Protein AF-A0A2G7GUB1-F1 (afdb_monomer_lite)

Secondary structure (DSSP, 8-state):
----S----HHHHHHHHHHHHHHHTT--EEEEE-TT----HHHHHHHHHHHSPTT-TT-B-------HHHHTT--GGGGGSB-EETTEEP--TTS--BGGGS--SGGGS-PBP----S---EEEEE--TT--THHHHHHHHHHH-

Radius of gyration: 17.23 Å; chains: 1; bounding box: 38×36×44 Å

pLDDT: mean 84.2, std 11.45, range [47.78, 96.19]

Foldseek 3Di:
DLAAPDDPDPLVVVVVVVLVVCLVVLPAEEEAEQAQDDDDLVSLLSVLLAAAAAPQFFPFLDWDADDPCQQVLNPVVQLVAFHDPVPHGDDDPPDDGTSSPDHNHRVSRTDTRHHHSHRYDHYHYHYDPNRDHSSVSNVSSNVVD

Sequence (145 aa):
MCEVIKQYRASDASLDPVFADFSAQGVTDLIVDLRYNGGYVNTASYLTNLIAPSGTSGQTMFTELYNPLMQAGNATILANQPLLDGTVRLYVKTENTDCGHDNYSVAARLPLVKGSLGGINNIVFIVTRNTASASEIVINSLNLI

Structure (mmCIF, N/CA/C/O backbone):
data_AF-A0A2G7GUB1-F1
#
_entry.id   AF-A0A2G7GUB1-F1
#
loop_
_atom_site.group_PDB
_atom_site.id
_atom_site.type_symbol
_atom_site.label_atom_id
_atom_site.label_alt_id
_atom_site.label_comp_id
_atom_site.label_asym_id
_atom_site.label_entity_id
_atom_site.label_seq_id
_atom_site.pdbx_PDB_ins_code
_atom_site.Cartn_x
_atom_site.Ca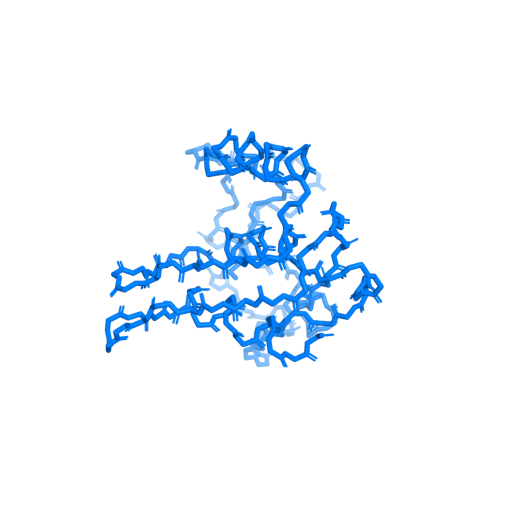rtn_y
_atom_site.Cartn_z
_atom_site.occupancy
_atom_site.B_iso_or_equiv
_atom_site.auth_seq_id
_atom_site.auth_comp_id
_atom_site.auth_asym_id
_atom_site.auth_atom_id
_atom_site.pdbx_PDB_model_num
ATOM 1 N N . MET A 1 1 ? 5.676 -1.859 -9.621 1.00 57.25 1 MET A N 1
ATOM 2 C CA . MET A 1 1 ? 5.227 -1.969 -11.035 1.00 57.25 1 MET A CA 1
ATOM 3 C C . MET A 1 1 ? 5.416 -0.600 -11.684 1.00 57.25 1 MET A C 1
ATOM 5 O O . MET A 1 1 ? 5.467 0.384 -10.957 1.00 57.25 1 MET A O 1
ATOM 9 N N . CYS A 1 2 ? 5.573 -0.510 -13.002 1.00 65.25 2 CYS A N 1
ATOM 10 C CA . CYS A 1 2 ? 5.467 0.777 -13.689 1.00 65.25 2 CYS A CA 1
ATOM 11 C C . CYS A 1 2 ? 4.039 1.293 -13.497 1.00 65.25 2 CYS A C 1
ATOM 13 O O . CYS A 1 2 ? 3.090 0.662 -13.969 1.00 65.25 2 CYS A O 1
ATOM 15 N N . GLU A 1 3 ? 3.878 2.327 -12.678 1.00 60.59 3 GLU A N 1
ATOM 16 C CA . GLU A 1 3 ? 2.571 2.731 -12.172 1.00 60.59 3 GLU A CA 1
ATOM 17 C C . GLU A 1 3 ? 2.156 4.097 -12.703 1.00 60.59 3 GLU A C 1
ATOM 19 O O . GLU A 1 3 ? 2.935 5.035 -12.850 1.00 60.59 3 GLU A O 1
ATOM 24 N N . VAL A 1 4 ? 0.863 4.179 -12.978 1.00 53.31 4 VAL A N 1
ATOM 25 C CA . VAL A 1 4 ? 0.162 5.366 -13.442 1.00 53.31 4 VAL A CA 1
ATOM 26 C C . VAL A 1 4 ? 0.134 6.396 -12.319 1.00 53.31 4 VAL A C 1
ATOM 28 O O . VAL A 1 4 ? -0.293 6.097 -11.204 1.00 53.31 4 VAL A O 1
ATOM 31 N N . ILE A 1 5 ? 0.538 7.627 -12.629 1.00 47.78 5 ILE A N 1
ATOM 32 C CA . ILE A 1 5 ? 0.753 8.705 -11.653 1.00 47.78 5 ILE A CA 1
ATOM 33 C C . ILE A 1 5 ? -0.540 9.131 -10.931 1.00 47.78 5 ILE A C 1
ATOM 35 O O . ILE A 1 5 ? -0.472 9.723 -9.855 1.00 47.78 5 ILE A O 1
ATOM 39 N N . LYS A 1 6 ? -1.734 8.814 -11.445 1.00 49.66 6 LYS A N 1
ATOM 40 C CA . LYS A 1 6 ? -3.002 9.129 -10.770 1.00 49.66 6 LYS A CA 1
ATOM 41 C C . LYS A 1 6 ? -4.071 8.109 -11.118 1.00 49.66 6 LYS A C 1
ATOM 43 O O . LYS A 1 6 ? -4.679 8.198 -12.173 1.00 49.66 6 LYS A O 1
ATOM 48 N N . GLN A 1 7 ? -4.355 7.186 -10.211 1.00 52.28 7 GLN A N 1
ATOM 49 C CA . GLN A 1 7 ? -5.610 6.450 -10.269 1.00 52.28 7 GLN A CA 1
ATOM 50 C C . GLN A 1 7 ? -6.303 6.602 -8.922 1.00 52.28 7 GLN A C 1
ATOM 52 O O . GLN A 1 7 ? -5.863 6.017 -7.938 1.00 52.28 7 GLN A O 1
ATOM 57 N N . TYR A 1 8 ? -7.348 7.431 -8.887 1.00 52.94 8 TYR A N 1
ATOM 58 C CA . TYR A 1 8 ? -8.353 7.386 -7.829 1.00 52.94 8 TYR A CA 1
ATOM 59 C C . TYR A 1 8 ? -9.166 6.117 -8.083 1.00 52.94 8 TYR A C 1
ATOM 61 O O . TYR A 1 8 ? -9.799 5.989 -9.137 1.00 52.94 8 TYR A O 1
ATOM 69 N N . ARG A 1 9 ? -9.025 5.112 -7.217 1.00 67.25 9 ARG A N 1
ATOM 70 C CA . ARG A 1 9 ? -9.533 3.761 -7.493 1.00 67.25 9 ARG A CA 1
ATOM 71 C C . ARG A 1 9 ? -10.936 3.596 -6.928 1.00 67.25 9 ARG A C 1
ATOM 73 O O . ARG A 1 9 ? -11.292 4.196 -5.921 1.00 67.25 9 ARG A O 1
ATOM 80 N N . ALA A 1 10 ? -11.727 2.720 -7.547 1.00 69.75 10 ALA A N 1
ATOM 81 C CA . ALA A 1 10 ? -13.051 2.354 -7.035 1.00 69.75 10 ALA A CA 1
ATOM 82 C C . ALA A 1 10 ? -12.995 1.815 -5.588 1.00 69.75 10 ALA A C 1
ATOM 84 O O . ALA A 1 10 ? -13.935 2.002 -4.816 1.00 69.75 10 ALA A O 1
ATOM 85 N N . SER A 1 11 ? -11.874 1.186 -5.218 1.00 77.06 11 SER A N 1
ATOM 86 C CA . SER A 1 11 ? -11.587 0.737 -3.854 1.00 77.06 11 SER A CA 1
ATOM 87 C C . SER A 1 11 ? -11.503 1.904 -2.869 1.00 77.06 11 SER A C 1
ATOM 89 O O . SER A 1 11 ? -12.106 1.827 -1.806 1.00 77.06 11 SER A O 1
ATOM 91 N N . ASP A 1 12 ? -10.823 2.994 -3.236 1.00 83.94 12 ASP A N 1
ATOM 92 C CA . ASP A 1 12 ? -10.640 4.176 -2.382 1.00 83.94 12 ASP A CA 1
ATOM 93 C C . ASP A 1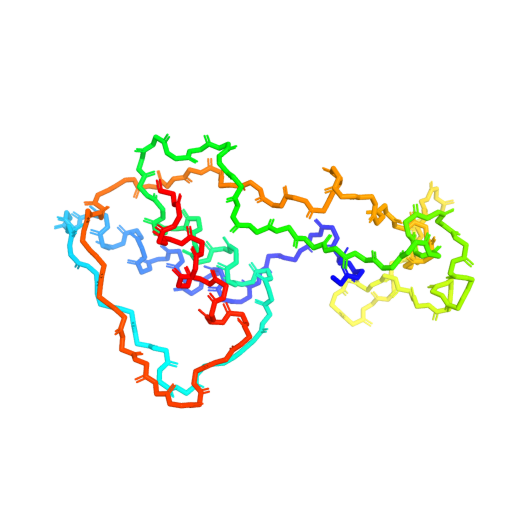 12 ? -12.008 4.799 -2.063 1.00 83.94 12 ASP A C 1
ATOM 95 O O . ASP A 1 12 ? -12.368 4.968 -0.901 1.00 83.94 12 ASP A O 1
ATOM 99 N N . ALA A 1 13 ? -12.844 4.972 -3.094 1.00 84.62 13 ALA A N 1
ATOM 100 C CA . ALA A 1 13 ? -14.213 5.478 -2.962 1.00 84.62 13 ALA A CA 1
ATOM 101 C C . ALA A 1 13 ? -15.124 4.601 -2.077 1.00 84.62 13 ALA A C 1
ATOM 103 O O . ALA A 1 13 ? -16.133 5.085 -1.566 1.00 84.62 13 ALA A O 1
ATOM 104 N N . SER A 1 14 ? -14.789 3.318 -1.907 1.00 87.88 14 SER A N 1
ATOM 105 C CA . SER A 1 14 ? -15.530 2.397 -1.036 1.00 87.88 14 SER A CA 1
ATOM 106 C C . SER A 1 14 ? -14.967 2.354 0.387 1.00 87.88 14 SER A C 1
ATOM 108 O O . SER A 1 14 ? -15.724 2.153 1.332 1.00 87.88 14 SER A O 1
ATOM 110 N N . LEU A 1 15 ? -13.653 2.533 0.554 1.00 89.56 15 LEU A N 1
ATOM 111 C CA . LEU A 1 15 ? -12.975 2.467 1.850 1.00 89.56 15 LEU A CA 1
ATOM 112 C C . LEU A 1 15 ? -13.109 3.773 2.641 1.00 89.56 15 LEU A C 1
ATOM 114 O O . LEU A 1 15 ? -13.342 3.725 3.847 1.00 89.56 15 LEU A O 1
ATOM 118 N N . ASP A 1 16 ? -13.031 4.922 1.973 1.00 89.50 16 ASP A N 1
ATOM 119 C CA . ASP A 1 16 ? -13.134 6.244 2.601 1.00 89.50 16 ASP A CA 1
ATOM 120 C C . ASP A 1 16 ? -14.379 6.418 3.485 1.00 89.50 16 ASP A C 1
ATOM 122 O O . ASP A 1 16 ? -14.221 6.774 4.656 1.00 89.50 16 ASP A O 1
ATOM 126 N N . PRO A 1 17 ? -15.615 6.145 3.009 1.00 91.81 17 PRO A N 1
ATOM 127 C CA . PRO A 1 17 ? -16.801 6.311 3.845 1.00 91.81 17 PRO A CA 1
ATOM 128 C C . PRO A 1 17 ? -16.825 5.349 5.039 1.00 91.81 17 PRO A C 1
ATOM 130 O O . PRO A 1 17 ? -17.322 5.718 6.099 1.00 91.81 17 PRO A O 1
ATOM 133 N N . VAL A 1 18 ? -16.263 4.144 4.897 1.00 91.88 18 VAL A N 1
ATOM 134 C CA . VAL A 1 18 ? -16.197 3.154 5.984 1.00 91.88 18 VAL A CA 1
ATOM 135 C C . VAL A 1 18 ? -15.255 3.630 7.089 1.00 91.88 18 VAL A C 1
ATOM 137 O O . VAL A 1 18 ? -15.618 3.617 8.261 1.00 91.88 18 VAL A O 1
ATOM 140 N N . PHE A 1 19 ? -14.059 4.103 6.730 1.00 91.00 19 PHE A N 1
ATOM 141 C CA . PHE A 1 19 ? -13.099 4.607 7.715 1.00 91.00 19 PHE A CA 1
ATOM 142 C C . PHE A 1 19 ? -13.531 5.944 8.329 1.00 91.00 19 PHE A C 1
ATOM 144 O O . PHE A 1 19 ? -13.267 6.186 9.507 1.00 91.00 19 PHE A O 1
ATOM 151 N N . ALA A 1 20 ? -14.246 6.787 7.579 1.00 90.38 20 ALA A N 1
ATOM 152 C CA . ALA A 1 20 ? -14.872 7.986 8.129 1.00 90.38 20 ALA A CA 1
ATOM 153 C C . ALA A 1 20 ? -15.935 7.641 9.188 1.00 90.38 20 ALA A C 1
ATOM 155 O O . ALA A 1 20 ? -15.966 8.268 10.247 1.00 90.38 20 ALA A O 1
ATOM 156 N N . ASP A 1 21 ? -16.762 6.621 8.938 1.00 92.25 21 ASP A N 1
ATOM 157 C CA . ASP A 1 21 ? -17.757 6.127 9.896 1.00 92.25 21 ASP A CA 1
ATOM 158 C C . ASP A 1 21 ? -17.098 5.520 11.148 1.00 92.25 21 ASP A C 1
ATOM 160 O O . ASP A 1 21 ? -17.464 5.865 12.272 1.00 92.25 21 ASP A O 1
ATOM 164 N N . PHE A 1 22 ? -16.045 4.711 10.984 1.00 92.31 22 PHE A N 1
ATOM 165 C CA . PHE A 1 22 ? -15.256 4.193 12.111 1.00 92.31 22 PHE A CA 1
ATOM 166 C C . PHE A 1 22 ? -14.664 5.310 12.975 1.00 92.31 22 PHE A C 1
ATOM 168 O O . PHE A 1 22 ? -14.733 5.245 14.204 1.00 92.31 22 PHE A O 1
ATOM 175 N N . SER A 1 23 ? -14.118 6.353 12.344 1.00 88.81 23 SER A N 1
ATOM 176 C CA . SER A 1 23 ? -13.587 7.519 13.052 1.00 88.81 23 SER A CA 1
ATOM 177 C C . SER A 1 23 ? -14.690 8.270 13.808 1.00 88.81 23 SER A C 1
ATOM 179 O O . SER A 1 23 ? -14.522 8.574 14.989 1.00 88.81 23 SER A O 1
ATOM 181 N N . ALA A 1 24 ? -15.850 8.497 13.179 1.00 91.69 24 ALA A N 1
ATOM 182 C CA . ALA A 1 24 ? -16.995 9.161 13.807 1.00 91.69 24 ALA A CA 1
ATOM 183 C C . ALA A 1 24 ? -17.551 8.386 15.014 1.00 91.69 24 ALA A C 1
ATOM 185 O O . ALA A 1 24 ? -18.027 8.994 15.973 1.00 91.69 24 ALA A O 1
ATOM 186 N N . GLN A 1 25 ? -17.465 7.054 14.986 1.00 93.25 25 GLN A N 1
ATOM 187 C CA . GLN A 1 25 ? -17.873 6.176 16.084 1.00 93.25 25 GLN A CA 1
ATOM 188 C C . GLN A 1 25 ? -16.785 5.977 17.153 1.00 93.25 25 GLN A C 1
ATOM 190 O O . GLN A 1 25 ? -17.048 5.340 18.173 1.00 93.25 25 GLN A O 1
ATOM 195 N N . GLY A 1 26 ? -15.577 6.515 16.954 1.00 91.06 26 GLY A N 1
ATOM 196 C CA . GLY A 1 26 ? -14.468 6.371 17.898 1.00 91.06 26 GLY A CA 1
ATOM 197 C C . GLY A 1 26 ? -13.938 4.938 18.004 1.00 91.06 26 GLY A C 1
ATOM 198 O O . GLY A 1 26 ? -13.560 4.506 19.091 1.00 91.06 26 GLY A O 1
ATOM 199 N N . VAL A 1 27 ? -13.935 4.188 16.898 1.00 91.12 27 VAL A N 1
ATOM 200 C CA . VAL A 1 27 ? -13.429 2.807 16.852 1.00 91.12 27 VAL A CA 1
ATOM 201 C C . VAL A 1 27 ? -11.930 2.766 17.166 1.00 91.12 27 VAL A C 1
ATOM 203 O O . VAL A 1 27 ? -11.128 3.423 16.503 1.00 91.12 27 VAL A O 1
ATOM 206 N N . THR A 1 28 ? -11.550 1.941 18.145 1.00 91.50 28 THR A N 1
ATOM 207 C CA . THR A 1 28 ? -10.153 1.737 18.575 1.00 91.50 28 THR A CA 1
ATOM 208 C C . THR A 1 28 ? -9.570 0.380 18.197 1.00 91.50 28 THR A C 1
ATOM 210 O O . THR A 1 28 ? -8.347 0.223 18.159 1.00 91.50 28 THR A O 1
ATOM 213 N N . ASP A 1 29 ? -10.433 -0.590 17.905 1.00 92.62 29 ASP A N 1
ATOM 214 C CA . ASP A 1 29 ? -10.082 -1.981 17.652 1.00 92.62 29 ASP A CA 1
ATOM 215 C C . ASP A 1 29 ? -10.629 -2.389 16.285 1.00 92.62 29 ASP A C 1
ATOM 217 O O . ASP A 1 29 ? -11.832 -2.297 16.034 1.00 92.62 29 ASP A O 1
ATOM 221 N N . LEU A 1 30 ? -9.747 -2.839 15.394 1.00 92.94 30 LEU A N 1
ATOM 222 C CA . LEU A 1 30 ? -10.096 -3.188 14.021 1.00 92.94 30 LEU A CA 1
ATOM 223 C C . LEU A 1 30 ? -9.830 -4.664 13.744 1.00 92.94 30 LEU A C 1
ATOM 225 O O . LEU A 1 30 ? -8.728 -5.162 13.964 1.00 92.94 30 LEU A O 1
ATOM 229 N N . ILE A 1 31 ? -10.821 -5.348 13.174 1.00 94.94 31 ILE A N 1
ATOM 230 C CA . ILE A 1 31 ? -10.638 -6.675 12.586 1.00 94.94 31 ILE A CA 1
ATOM 231 C C . ILE A 1 31 ? -10.591 -6.525 11.067 1.00 94.94 31 ILE A C 1
ATOM 233 O O . ILE A 1 31 ? -11.545 -6.037 10.461 1.00 94.94 31 ILE A O 1
ATOM 237 N N . VAL A 1 32 ? -9.504 -6.981 10.447 1.00 93.88 32 VAL A N 1
ATOM 238 C CA . VAL A 1 32 ? -9.339 -6.995 8.989 1.00 93.88 32 VAL A CA 1
ATOM 239 C C . VAL A 1 32 ? -9.342 -8.440 8.499 1.00 93.88 32 VAL A C 1
ATOM 241 O O . VAL A 1 32 ? -8.441 -9.221 8.808 1.00 93.88 32 VAL A O 1
ATOM 244 N N . ASP A 1 33 ? -10.360 -8.814 7.726 1.00 95.75 33 ASP A N 1
ATOM 245 C CA . ASP A 1 33 ? -10.480 -10.156 7.154 1.00 95.75 33 ASP A CA 1
ATOM 246 C C . ASP A 1 33 ? -9.880 -10.212 5.741 1.00 95.75 33 ASP A C 1
ATOM 248 O O . ASP A 1 33 ? -10.421 -9.646 4.792 1.00 95.75 33 ASP A O 1
ATOM 252 N N . LEU A 1 34 ? -8.755 -10.918 5.604 1.00 94.75 34 LEU A N 1
ATOM 253 C CA . LEU A 1 34 ? -8.008 -11.096 4.356 1.00 94.75 34 LEU A CA 1
ATOM 254 C C . LEU A 1 34 ? -7.982 -12.566 3.902 1.00 94.75 34 LEU A C 1
ATOM 256 O O . LEU A 1 34 ? -7.144 -12.944 3.079 1.00 94.75 34 LEU A O 1
ATOM 260 N N . ARG A 1 35 ? -8.879 -13.423 4.415 1.00 93.56 35 ARG A N 1
ATOM 261 C CA . ARG A 1 35 ? -8.832 -14.892 4.241 1.00 93.56 35 ARG A CA 1
ATOM 262 C C . ARG A 1 35 ? -8.768 -15.396 2.793 1.00 93.56 35 ARG A C 1
ATOM 264 O O . ARG A 1 35 ? -8.257 -16.494 2.581 1.00 93.56 35 ARG A O 1
ATOM 271 N N . TYR A 1 36 ? -9.240 -14.616 1.821 1.00 87.06 36 TYR A N 1
ATOM 272 C CA . TYR A 1 36 ? -9.225 -14.945 0.386 1.00 87.06 36 TYR A CA 1
ATOM 273 C C . TYR A 1 36 ? -8.725 -13.781 -0.479 1.00 87.06 36 TYR A C 1
ATOM 275 O O . TYR A 1 36 ? -9.185 -13.600 -1.605 1.00 87.06 36 TYR A O 1
ATOM 283 N N . ASN A 1 37 ? -7.833 -12.952 0.068 1.00 85.19 37 ASN A N 1
ATOM 284 C CA . ASN A 1 37 ? -7.400 -11.722 -0.579 1.00 85.19 37 ASN A CA 1
ATOM 285 C C . ASN A 1 37 ? -5.943 -11.802 -1.076 1.00 85.19 37 ASN A C 1
ATOM 287 O O . ASN A 1 37 ? -5.029 -12.238 -0.375 1.00 85.19 37 ASN A O 1
ATOM 291 N N . GLY A 1 38 ? -5.765 -11.324 -2.303 1.00 75.88 38 GLY A N 1
ATOM 292 C CA . GLY A 1 38 ? -4.530 -10.845 -2.909 1.00 75.88 38 GLY A CA 1
ATOM 293 C C . GLY A 1 38 ? -4.911 -9.698 -3.852 1.00 75.88 38 GLY A C 1
ATOM 294 O O . GLY A 1 38 ? -6.095 -9.493 -4.127 1.00 75.88 38 GLY A O 1
ATOM 295 N N . GLY A 1 39 ? -3.959 -8.915 -4.354 1.00 83.25 39 GLY A N 1
ATOM 296 C CA . GLY A 1 39 ? -4.348 -7.785 -5.197 1.00 83.25 39 GLY A CA 1
ATOM 297 C C . GLY A 1 39 ? -3.235 -6.812 -5.527 1.00 83.25 39 GLY A C 1
ATOM 298 O O . GLY A 1 39 ? -2.065 -7.180 -5.616 1.00 83.25 39 GLY A O 1
ATOM 299 N N . TYR A 1 40 ? -3.626 -5.558 -5.735 1.00 85.50 40 TYR A N 1
ATOM 300 C CA . TYR A 1 40 ? -2.718 -4.495 -6.138 1.00 85.50 40 TYR A CA 1
ATOM 301 C C . TYR A 1 40 ? -1.993 -3.883 -4.941 1.00 85.50 40 TYR A C 1
ATOM 303 O O . TYR A 1 40 ? -2.613 -3.485 -3.953 1.00 85.50 40 TYR A O 1
ATOM 311 N N . VAL A 1 41 ? -0.675 -3.734 -5.083 1.00 86.44 41 VAL A N 1
ATOM 312 C CA . VAL A 1 41 ? 0.215 -3.121 -4.084 1.00 86.44 41 VAL A CA 1
ATOM 313 C C . VAL A 1 41 ? -0.266 -1.725 -3.687 1.00 86.44 41 VAL A C 1
ATOM 315 O O . VAL A 1 41 ? -0.306 -1.390 -2.512 1.00 86.44 41 VAL A O 1
ATOM 318 N N . ASN A 1 42 ? -0.716 -0.926 -4.649 1.00 84.00 42 ASN A N 1
ATOM 319 C CA . ASN A 1 42 ? -1.247 0.408 -4.387 1.00 84.00 42 ASN A CA 1
ATOM 320 C C . ASN A 1 42 ? -2.502 0.431 -3.489 1.00 84.00 42 ASN A C 1
ATOM 322 O O . ASN A 1 42 ? -2.631 1.326 -2.659 1.00 84.00 42 ASN A O 1
ATOM 326 N N . THR A 1 43 ? -3.399 -0.551 -3.619 1.00 86.94 43 THR A N 1
ATOM 327 C CA . THR A 1 43 ? -4.615 -0.665 -2.802 1.00 86.94 43 THR A CA 1
ATOM 328 C C . THR A 1 43 ? -4.239 -1.089 -1.388 1.00 86.94 43 THR A C 1
ATOM 330 O O . THR A 1 43 ? -4.788 -0.563 -0.425 1.00 86.94 43 THR A O 1
ATOM 333 N N . ALA A 1 44 ? -3.243 -1.970 -1.255 1.00 90.12 44 ALA A N 1
ATOM 334 C CA . ALA A 1 44 ? -2.638 -2.283 0.032 1.00 90.12 44 ALA A CA 1
ATOM 335 C C . ALA A 1 44 ? -2.024 -1.038 0.686 1.00 90.12 44 ALA A C 1
ATOM 337 O O . ALA A 1 44 ? -2.364 -0.736 1.821 1.00 90.12 44 ALA A O 1
ATOM 338 N N . SER A 1 45 ? -1.213 -0.255 -0.034 1.00 89.19 45 SER A N 1
ATOM 339 C CA . SER A 1 45 ? -0.661 1.007 0.484 1.00 89.19 45 SER A CA 1
ATOM 340 C C . SER A 1 45 ? -1.750 1.994 0.908 1.00 89.19 45 SER A C 1
ATOM 342 O O . SER A 1 45 ? -1.580 2.722 1.886 1.00 89.19 45 SER A O 1
ATOM 344 N N . TYR A 1 46 ? -2.864 2.050 0.174 1.00 89.25 46 TYR A N 1
ATOM 345 C CA . TYR A 1 46 ? -3.996 2.904 0.523 1.00 89.25 46 TYR A CA 1
ATOM 346 C C . TYR A 1 46 ? -4.652 2.457 1.830 1.00 89.25 46 TYR A C 1
ATOM 348 O O . TYR A 1 46 ? -4.748 3.244 2.769 1.00 89.25 46 TYR A O 1
ATOM 356 N N . LEU A 1 47 ? -5.006 1.173 1.925 1.00 90.75 47 LEU A N 1
ATOM 357 C CA . LEU A 1 47 ? -5.581 0.586 3.132 1.00 90.75 47 LEU A CA 1
ATOM 358 C C . LEU A 1 47 ? -4.644 0.736 4.341 1.00 90.75 47 LEU A C 1
ATOM 360 O O . LEU A 1 47 ? -5.092 1.124 5.415 1.00 90.75 47 LEU A O 1
ATOM 364 N N . THR A 1 48 ? -3.339 0.517 4.161 1.00 91.50 48 THR A N 1
ATOM 365 C CA . THR A 1 48 ? -2.331 0.758 5.201 1.00 91.50 48 THR A CA 1
ATOM 366 C C . THR A 1 48 ? -2.353 2.211 5.673 1.00 91.50 48 THR A C 1
ATOM 368 O O . THR A 1 48 ? -2.307 2.443 6.874 1.00 91.50 48 THR A O 1
ATOM 371 N N . ASN A 1 49 ? -2.467 3.198 4.774 1.00 89.94 49 ASN A N 1
ATOM 372 C CA . ASN A 1 49 ? -2.553 4.611 5.172 1.00 89.94 49 ASN A CA 1
ATOM 373 C C . ASN A 1 49 ? -3.828 4.938 5.959 1.00 89.94 49 ASN A C 1
ATOM 375 O O . ASN A 1 49 ? -3.770 5.763 6.867 1.00 89.94 49 ASN A O 1
ATOM 379 N N . LEU A 1 50 ? -4.956 4.303 5.631 1.00 90.38 50 LEU A N 1
ATOM 380 C CA . LEU A 1 50 ? -6.198 4.476 6.388 1.00 90.38 50 LEU A CA 1
ATOM 381 C C . LEU A 1 50 ? -6.075 3.921 7.816 1.00 90.38 50 LEU A C 1
ATOM 383 O O . LEU A 1 50 ? -6.611 4.510 8.751 1.00 90.38 50 LEU A O 1
ATOM 387 N N . ILE A 1 51 ? -5.339 2.821 7.996 1.00 91.25 51 ILE A N 1
ATOM 388 C CA . ILE A 1 51 ? -5.223 2.119 9.284 1.00 91.25 51 ILE A CA 1
ATOM 389 C C . ILE A 1 51 ? -4.075 2.650 10.162 1.00 91.25 51 ILE A C 1
ATOM 391 O O . ILE A 1 51 ? -4.211 2.669 11.382 1.00 91.25 51 ILE A O 1
ATOM 395 N N . ALA A 1 52 ? -2.942 3.040 9.569 1.00 89.00 52 ALA A N 1
ATOM 396 C CA . ALA A 1 52 ? -1.682 3.290 10.277 1.00 89.00 52 ALA A CA 1
ATOM 397 C C . ALA A 1 52 ? -1.824 4.276 11.457 1.00 89.00 52 ALA A C 1
ATOM 399 O O . ALA A 1 52 ? -2.380 5.349 11.269 1.00 89.00 52 ALA A O 1
ATOM 400 N N . PRO A 1 53 ? -1.272 4.008 12.653 1.00 81.81 53 PRO A N 1
ATOM 401 C CA . PRO A 1 53 ? -1.443 4.900 13.801 1.00 81.81 53 PRO A CA 1
ATOM 402 C C . PRO A 1 53 ? -0.951 6.334 13.553 1.00 81.81 53 PRO A C 1
ATOM 404 O O . PRO A 1 53 ? 0.006 6.580 12.807 1.00 81.81 53 PRO A O 1
ATOM 407 N N . SER A 1 54 ? -1.564 7.308 14.232 1.00 77.19 54 SER A N 1
ATOM 408 C CA . SER A 1 54 ? -1.072 8.691 14.230 1.00 77.19 54 SER A CA 1
ATOM 409 C C . SER A 1 54 ? 0.368 8.745 14.754 1.00 77.19 54 SER A C 1
ATOM 411 O O . SER A 1 54 ? 0.658 8.184 15.806 1.00 77.19 54 SER A O 1
ATOM 413 N N . GLY A 1 55 ? 1.263 9.437 14.044 1.00 81.88 55 GLY A N 1
ATOM 414 C CA . GLY A 1 55 ? 2.685 9.545 14.408 1.00 81.88 55 GLY A CA 1
ATOM 415 C C . GLY A 1 55 ? 3.622 8.613 13.632 1.00 81.88 55 GLY A C 1
ATOM 416 O O . GLY A 1 55 ? 4.833 8.772 13.716 1.00 81.88 55 GLY A O 1
ATOM 417 N N . THR A 1 56 ? 3.081 7.713 12.807 1.00 86.56 56 THR A N 1
ATOM 418 C CA . THR A 1 56 ? 3.869 6.829 11.925 1.00 86.56 56 THR A CA 1
ATOM 419 C C . THR A 1 56 ? 4.189 7.446 10.556 1.00 86.56 56 THR A C 1
ATOM 421 O O . THR A 1 56 ? 4.819 6.808 9.715 1.00 86.56 56 THR A O 1
ATOM 424 N N . SER A 1 57 ? 3.765 8.692 10.312 1.00 88.94 57 SER A N 1
ATOM 425 C CA . SER A 1 57 ? 4.004 9.394 9.046 1.00 88.94 57 SER A CA 1
ATOM 426 C C . SER A 1 57 ? 5.503 9.501 8.746 1.00 88.94 57 SER A C 1
ATOM 428 O O . SER A 1 57 ? 6.307 9.803 9.626 1.00 88.94 57 SER A O 1
ATOM 430 N N . GLY A 1 58 ? 5.883 9.232 7.498 1.00 88.44 58 GLY A N 1
ATOM 431 C CA . GLY A 1 58 ? 7.278 9.195 7.064 1.00 88.44 58 GLY A CA 1
ATOM 432 C C . GLY A 1 58 ? 8.009 7.882 7.358 1.00 88.44 58 GLY A C 1
ATOM 433 O O . GLY A 1 58 ? 9.151 7.739 6.926 1.00 88.44 58 GLY A O 1
ATOM 434 N N . GLN A 1 59 ? 7.383 6.906 8.028 1.00 90.81 59 GLN A N 1
ATOM 435 C CA . GLN A 1 59 ? 7.939 5.554 8.118 1.00 90.81 59 GLN A CA 1
ATOM 436 C C . GLN A 1 59 ? 7.791 4.810 6.784 1.00 90.81 59 GLN A C 1
ATOM 438 O O . GLN A 1 59 ? 6.862 5.048 6.009 1.00 90.81 59 GLN A O 1
ATOM 443 N N . THR A 1 60 ? 8.729 3.907 6.503 1.00 90.94 60 THR A N 1
ATOM 444 C CA . THR A 1 60 ? 8.700 3.076 5.292 1.00 90.94 60 THR A CA 1
ATOM 445 C C . THR A 1 60 ? 7.660 1.972 5.440 1.00 90.94 60 THR A C 1
ATOM 447 O O . THR A 1 60 ? 7.740 1.192 6.382 1.00 90.94 60 THR A O 1
ATOM 450 N N . MET A 1 61 ? 6.720 1.863 4.496 1.00 90.44 61 MET A N 1
ATOM 451 C CA . MET A 1 61 ? 5.771 0.742 4.470 1.00 90.44 61 MET A CA 1
ATOM 452 C C . MET A 1 61 ? 6.442 -0.542 3.978 1.00 90.44 61 MET A C 1
ATOM 454 O O . MET A 1 61 ? 6.332 -1.603 4.590 1.00 90.44 61 MET A O 1
ATOM 458 N N . PHE A 1 62 ? 7.104 -0.438 2.830 1.00 91.06 62 PHE A N 1
ATOM 459 C CA . PHE A 1 62 ? 7.871 -1.489 2.176 1.00 91.06 62 PHE A CA 1
ATOM 460 C C . PHE A 1 62 ? 8.829 -0.841 1.174 1.00 91.06 62 PHE A C 1
ATOM 462 O O . PHE A 1 62 ? 8.725 0.347 0.869 1.00 91.06 62 PHE A O 1
ATOM 469 N N . THR A 1 63 ? 9.738 -1.643 0.633 1.00 91.69 63 THR A N 1
ATOM 470 C CA . TH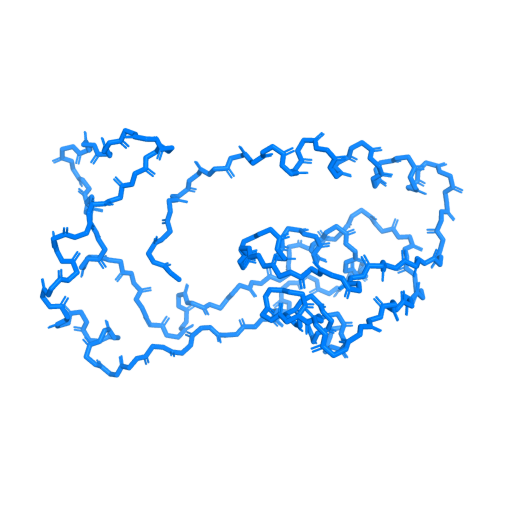R A 1 63 ? 10.695 -1.212 -0.385 1.00 91.69 63 THR A CA 1
ATOM 471 C C . THR A 1 63 ? 10.541 -2.108 -1.603 1.00 91.69 63 THR A C 1
ATOM 473 O O . THR A 1 63 ? 10.641 -3.329 -1.477 1.00 91.69 63 THR A O 1
ATOM 476 N N . GLU A 1 64 ? 10.325 -1.534 -2.788 1.00 91.25 64 GLU A N 1
ATOM 477 C CA . GLU A 1 64 ? 10.415 -2.317 -4.022 1.00 91.25 64 GLU A CA 1
ATOM 478 C C . GLU A 1 64 ? 11.877 -2.356 -4.485 1.00 91.25 64 GLU A C 1
ATOM 480 O O . GLU A 1 64 ? 12.466 -1.339 -4.857 1.00 91.25 64 GLU A O 1
ATOM 485 N N . LEU A 1 65 ? 12.470 -3.549 -4.475 1.00 93.62 65 LEU A N 1
ATOM 486 C CA . LEU A 1 65 ? 13.835 -3.765 -4.937 1.00 93.62 65 LEU A CA 1
ATOM 487 C C . LEU A 1 65 ? 13.825 -4.382 -6.336 1.00 93.62 65 LEU A C 1
ATOM 489 O O . LEU A 1 65 ? 13.547 -5.568 -6.510 1.00 93.62 65 LEU A O 1
ATOM 493 N N . TYR A 1 66 ? 14.162 -3.575 -7.337 1.00 93.56 66 TYR A N 1
ATOM 494 C CA . TYR A 1 66 ? 14.311 -4.039 -8.715 1.00 93.56 66 TYR A CA 1
ATOM 495 C C . TYR A 1 66 ? 15.730 -4.543 -8.980 1.00 93.56 66 TYR A C 1
ATOM 497 O O . TYR A 1 66 ? 16.662 -4.253 -8.233 1.00 93.56 66 TYR A O 1
ATOM 505 N N . ASN A 1 67 ? 15.927 -5.297 -10.058 1.00 94.06 67 ASN A N 1
ATOM 506 C CA . ASN A 1 67 ? 17.267 -5.748 -10.434 1.00 94.06 67 ASN A CA 1
ATOM 507 C C . ASN A 1 67 ? 18.163 -4.568 -10.898 1.00 94.06 67 ASN A C 1
ATOM 509 O O . ASN A 1 67 ? 17.640 -3.527 -11.312 1.00 94.06 67 ASN A O 1
ATOM 513 N N . PRO A 1 68 ? 19.504 -4.722 -10.893 1.00 95.75 68 PRO A N 1
ATOM 514 C CA . PRO A 1 68 ? 20.426 -3.645 -11.270 1.00 95.75 68 PRO A CA 1
ATOM 515 C C . PRO A 1 68 ? 20.210 -3.076 -12.678 1.00 95.75 68 PRO A C 1
ATOM 517 O O . PRO A 1 68 ? 20.427 -1.887 -12.891 1.00 95.75 68 PRO A O 1
ATOM 520 N N . LEU A 1 69 ? 19.751 -3.891 -13.636 1.00 95.06 69 LEU A N 1
ATOM 521 C CA . LEU A 1 69 ? 19.488 -3.444 -15.008 1.00 95.06 69 LEU A CA 1
ATOM 522 C C . LEU A 1 69 ? 18.362 -2.400 -15.049 1.00 95.06 69 LEU A C 1
ATOM 524 O O . LEU A 1 69 ? 18.489 -1.386 -15.732 1.00 95.06 69 LEU A O 1
ATOM 528 N N . MET A 1 70 ? 17.281 -2.637 -14.300 1.00 92.88 70 MET A N 1
ATOM 529 C CA . MET A 1 70 ? 16.166 -1.696 -14.168 1.00 92.88 70 MET A CA 1
ATOM 530 C C . MET A 1 70 ? 16.571 -0.451 -13.380 1.00 92.88 70 MET A C 1
ATOM 532 O O . MET A 1 70 ? 16.270 0.658 -13.809 1.00 92.88 70 MET A O 1
ATOM 536 N N . GLN A 1 71 ? 17.300 -0.615 -12.270 1.00 92.69 71 GLN A N 1
ATOM 537 C CA . GLN A 1 71 ? 17.781 0.518 -11.468 1.00 92.69 71 GLN A CA 1
ATOM 538 C C . GLN A 1 71 ? 18.718 1.446 -12.259 1.00 92.69 71 GLN A C 1
ATOM 540 O O . GLN A 1 71 ? 18.715 2.652 -12.032 1.00 92.69 71 GLN A O 1
ATOM 545 N N . ALA A 1 72 ? 19.488 0.896 -13.201 1.00 92.38 72 ALA A N 1
ATOM 546 C CA . ALA A 1 72 ? 20.363 1.650 -14.096 1.00 92.38 72 ALA A CA 1
ATOM 547 C C . ALA A 1 72 ? 19.641 2.265 -15.313 1.00 92.38 72 ALA A C 1
ATOM 549 O O . ALA A 1 72 ? 20.302 2.877 -16.147 1.00 92.38 72 ALA A O 1
ATOM 550 N N . GLY A 1 73 ? 18.322 2.074 -15.464 1.00 89.19 73 GLY A N 1
ATOM 551 C CA . GLY A 1 73 ? 17.562 2.557 -16.626 1.00 89.19 73 GLY A CA 1
ATOM 552 C C . GLY A 1 73 ? 17.884 1.829 -17.939 1.00 89.19 73 GLY A C 1
ATOM 553 O O . GLY A 1 73 ? 17.527 2.294 -19.014 1.00 89.19 73 GLY A O 1
ATOM 554 N N . ASN A 1 74 ? 18.549 0.671 -17.872 1.00 93.12 74 ASN A N 1
ATOM 555 C CA . ASN A 1 74 ? 19.047 -0.061 -19.044 1.00 93.12 74 ASN A CA 1
ATOM 556 C C . ASN A 1 74 ? 18.109 -1.195 -19.496 1.00 93.12 74 ASN A C 1
ATOM 558 O O . ASN A 1 74 ? 18.429 -1.950 -20.416 1.00 93.12 74 ASN A O 1
ATOM 562 N N . ALA A 1 75 ? 16.947 -1.347 -18.856 1.00 92.75 75 ALA A N 1
ATOM 563 C CA . ALA A 1 75 ? 15.945 -2.348 -19.209 1.00 92.75 75 ALA A CA 1
ATOM 564 C C . ALA A 1 75 ? 15.118 -1.900 -20.431 1.00 92.75 75 ALA A C 1
ATOM 566 O O . ALA A 1 75 ? 13.939 -1.571 -20.321 1.00 92.75 75 ALA A O 1
ATOM 567 N N . THR A 1 76 ? 15.739 -1.913 -21.613 1.00 91.12 76 THR A N 1
ATOM 568 C CA . THR A 1 76 ? 15.175 -1.375 -22.869 1.00 91.12 76 THR A CA 1
ATOM 569 C C . THR A 1 76 ? 13.827 -1.975 -23.270 1.00 91.12 76 THR A C 1
ATOM 571 O O . THR A 1 76 ? 13.026 -1.305 -23.917 1.00 91.12 76 THR A O 1
ATOM 574 N N . ILE A 1 77 ? 13.527 -3.211 -22.854 1.00 90.94 77 ILE A N 1
ATOM 575 C CA . ILE A 1 77 ? 12.231 -3.854 -23.118 1.00 90.94 77 ILE A CA 1
ATOM 576 C C . ILE A 1 77 ? 11.048 -3.061 -22.540 1.00 90.94 77 ILE A C 1
ATOM 578 O O . ILE A 1 77 ? 9.956 -3.102 -23.105 1.00 90.94 77 ILE A O 1
ATOM 582 N N . LEU A 1 78 ? 11.266 -2.309 -21.456 1.00 89.56 78 LEU A N 1
ATOM 583 C CA . LEU A 1 78 ? 10.231 -1.537 -20.770 1.00 89.56 78 LEU A CA 1
ATOM 584 C C . LEU A 1 78 ? 9.777 -0.307 -21.565 1.00 89.56 78 LEU A C 1
ATOM 586 O O . LEU A 1 78 ? 8.657 0.148 -21.356 1.00 89.56 78 LEU A O 1
ATOM 590 N N . ALA A 1 79 ? 10.567 0.163 -22.537 1.00 87.88 79 ALA A N 1
ATOM 591 C CA . ALA A 1 79 ? 10.134 1.210 -23.466 1.00 87.88 79 ALA A CA 1
ATOM 592 C C . ALA A 1 79 ? 8.933 0.773 -24.331 1.00 87.88 79 ALA A C 1
ATOM 594 O O . ALA A 1 79 ? 8.198 1.599 -24.862 1.00 87.88 79 ALA A O 1
ATOM 595 N N . ASN A 1 80 ? 8.692 -0.539 -24.441 1.00 88.12 80 ASN A N 1
ATOM 596 C CA . ASN A 1 80 ? 7.525 -1.089 -25.132 1.00 88.12 80 ASN A CA 1
ATOM 597 C C . ASN A 1 80 ? 6.293 -1.235 -24.221 1.00 88.12 80 ASN A C 1
ATOM 599 O O . ASN A 1 80 ? 5.257 -1.724 -24.675 1.00 88.12 80 ASN A O 1
ATOM 603 N N . GLN A 1 81 ? 6.391 -0.850 -22.945 1.00 87.12 81 GLN A N 1
ATOM 604 C CA . GLN A 1 81 ? 5.280 -0.856 -21.998 1.00 87.12 81 GLN A CA 1
ATOM 605 C C . GLN A 1 81 ? 4.796 0.583 -21.774 1.00 87.12 81 GLN A C 1
ATOM 607 O O . GLN A 1 81 ? 5.404 1.313 -20.995 1.00 87.12 81 GLN A O 1
ATOM 612 N N . PRO A 1 82 ? 3.729 1.023 -22.459 1.00 83.00 82 PRO A N 1
ATOM 613 C CA . PRO A 1 82 ? 3.203 2.368 -22.278 1.00 83.00 82 PRO A CA 1
ATOM 614 C C . PRO A 1 82 ? 2.510 2.507 -20.922 1.00 83.00 82 PRO A C 1
ATOM 616 O O . PRO A 1 82 ? 1.821 1.591 -20.465 1.00 83.00 82 PRO A O 1
ATOM 619 N N . LEU A 1 83 ? 2.617 3.693 -20.331 1.00 79.38 83 LEU A N 1
ATOM 620 C CA . LEU A 1 83 ? 1.774 4.109 -19.220 1.00 79.38 83 LEU A CA 1
ATOM 621 C C . LEU A 1 83 ? 0.330 4.270 -19.713 1.00 79.38 83 LEU A C 1
ATOM 623 O O . LEU A 1 83 ? 0.072 4.839 -20.778 1.00 79.38 83 LEU A O 1
ATOM 627 N N . LEU A 1 84 ? -0.623 3.760 -18.935 1.00 75.50 84 LEU A N 1
ATOM 628 C CA . LEU A 1 84 ? -2.050 3.802 -19.256 1.00 75.50 84 LEU A CA 1
ATOM 629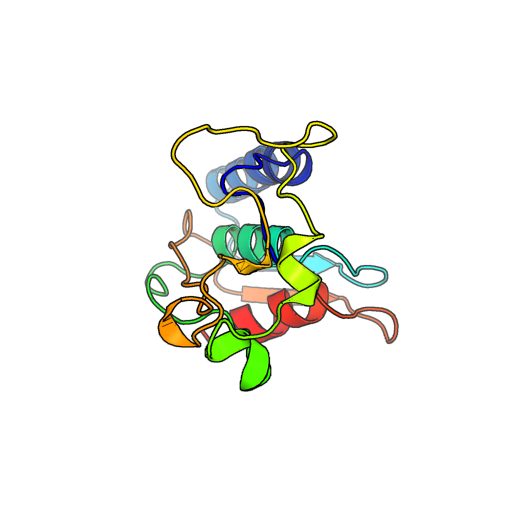 C C . LEU A 1 84 ? -2.801 4.628 -18.214 1.00 75.50 84 LEU A C 1
ATOM 631 O O . LEU A 1 84 ? -2.589 4.415 -17.036 1.00 75.50 84 LEU A O 1
ATOM 635 N N . ASP A 1 85 ? -3.718 5.504 -18.606 1.00 72.56 85 ASP A N 1
ATOM 636 C CA . ASP A 1 85 ? -4.768 6.013 -17.722 1.00 72.56 85 ASP A CA 1
ATOM 637 C C . ASP A 1 85 ? -6.030 5.165 -17.929 1.00 72.56 85 ASP A C 1
ATOM 639 O O . ASP A 1 85 ? -6.730 5.260 -18.945 1.00 72.56 85 ASP A O 1
ATOM 643 N N . GLY A 1 86 ? -6.255 4.222 -17.014 1.00 71.50 86 GLY A N 1
ATOM 644 C CA . GLY A 1 86 ? -7.257 3.176 -17.185 1.00 71.50 86 GLY A CA 1
ATOM 645 C C . GLY A 1 86 ? -6.963 2.320 -18.419 1.00 71.50 86 GLY A C 1
ATOM 646 O O . GLY A 1 86 ? -6.068 1.481 -18.403 1.00 71.50 86 GLY A O 1
ATOM 647 N N . THR A 1 87 ? -7.731 2.522 -19.493 1.00 67.88 87 THR A N 1
ATOM 648 C CA . THR A 1 87 ? -7.563 1.778 -20.764 1.00 67.88 87 THR A CA 1
ATOM 649 C C . THR A 1 87 ? -6.865 2.612 -21.845 1.00 67.88 87 THR A C 1
ATOM 651 O O . THR A 1 87 ? -6.568 2.114 -22.930 1.00 67.88 87 THR A O 1
ATOM 654 N N . VAL A 1 88 ? -6.611 3.895 -21.581 1.00 72.88 88 VAL A N 1
ATOM 655 C CA . VAL A 1 88 ? -6.101 4.845 -22.573 1.00 72.88 88 VAL A CA 1
ATOM 656 C C . VAL A 1 88 ? -4.597 4.992 -22.405 1.00 72.88 88 VAL A C 1
ATOM 658 O O . VAL A 1 88 ? -4.118 5.222 -21.304 1.00 72.88 88 VAL A O 1
ATOM 661 N N . ARG A 1 89 ? -3.829 4.894 -23.492 1.00 73.25 89 ARG A N 1
ATOM 662 C CA . ARG A 1 89 ? -2.393 5.209 -23.450 1.00 73.25 89 ARG A CA 1
ATOM 663 C C . ARG A 1 89 ? -2.194 6.691 -23.151 1.00 73.25 89 ARG A C 1
ATOM 665 O O . ARG A 1 89 ? -2.769 7.540 -23.833 1.00 73.25 89 ARG A O 1
ATOM 672 N N . LEU A 1 90 ? -1.358 6.990 -22.163 1.00 72.25 90 LEU A N 1
ATOM 673 C CA . LEU A 1 90 ? -0.943 8.356 -21.875 1.00 72.25 90 LEU A CA 1
ATOM 674 C C . LEU A 1 90 ? -0.024 8.832 -23.002 1.00 72.25 90 LEU A C 1
ATOM 676 O O . LEU A 1 90 ? 1.038 8.268 -23.232 1.00 72.25 90 LEU A O 1
ATOM 680 N N . TYR A 1 91 ? -0.442 9.879 -23.708 1.00 63.69 91 TYR A N 1
ATOM 681 C CA . TYR A 1 91 ? 0.369 10.563 -24.712 1.00 63.69 91 TYR A CA 1
ATOM 682 C C . TYR A 1 91 ? 0.584 12.008 -24.270 1.00 63.69 91 TYR A C 1
ATOM 684 O O . TYR A 1 91 ? -0.111 12.923 -24.709 1.00 63.69 91 TYR A O 1
ATOM 692 N N . VAL A 1 92 ? 1.548 12.222 -23.381 1.00 64.06 92 VAL A N 1
ATOM 693 C CA . VAL A 1 92 ? 1.995 13.562 -22.995 1.00 64.06 92 VAL A CA 1
ATOM 694 C C . VAL A 1 92 ? 3.261 13.868 -23.793 1.00 64.06 92 VAL A C 1
ATOM 696 O O . VAL A 1 92 ? 4.291 13.236 -23.600 1.00 64.06 92 VAL A O 1
ATOM 699 N N . LYS A 1 93 ? 3.188 14.827 -24.728 1.00 50.47 93 LYS A N 1
ATOM 700 C CA . LYS A 1 93 ? 4.273 15.149 -25.686 1.00 50.47 93 LYS A CA 1
ATOM 701 C C . LYS A 1 93 ? 5.602 15.583 -25.045 1.00 50.47 93 LYS A C 1
ATOM 703 O O . LYS A 1 93 ? 6.599 15.681 -25.752 1.00 50.47 93 LYS A O 1
ATOM 708 N N . THR A 1 94 ? 5.611 15.872 -23.749 1.00 55.59 94 THR A N 1
ATOM 709 C CA . THR A 1 94 ? 6.767 16.364 -22.987 1.00 55.59 94 THR A CA 1
ATOM 710 C C . THR A 1 94 ? 7.218 15.411 -21.883 1.00 55.59 94 THR A C 1
ATOM 712 O O . THR A 1 94 ? 8.140 15.756 -21.152 1.00 55.59 94 THR A O 1
ATOM 715 N N . GLU A 1 95 ? 6.596 14.236 -21.744 1.00 63.28 95 GLU A N 1
ATOM 716 C CA . GLU A 1 95 ? 6.904 13.301 -20.663 1.00 63.28 95 GLU A CA 1
ATOM 717 C C . GLU A 1 95 ? 7.198 11.890 -21.171 1.00 63.28 95 GLU A C 1
ATOM 719 O O . GLU A 1 95 ? 6.711 11.421 -22.201 1.00 63.28 95 GLU A O 1
ATOM 724 N N . ASN A 1 96 ? 8.018 11.222 -20.376 1.00 71.06 96 ASN A N 1
ATOM 725 C CA . ASN A 1 96 ? 8.350 9.816 -20.433 1.00 71.06 96 ASN A CA 1
ATOM 726 C C . ASN A 1 96 ? 7.085 8.963 -20.212 1.00 71.06 96 ASN A C 1
ATOM 728 O O . ASN A 1 96 ? 6.680 8.713 -19.081 1.00 71.06 96 ASN A O 1
ATOM 732 N N . THR A 1 97 ? 6.428 8.557 -21.300 1.00 76.62 97 THR A N 1
ATOM 733 C CA . THR A 1 97 ? 5.096 7.909 -21.304 1.00 76.62 97 THR A CA 1
ATOM 734 C C . THR A 1 97 ? 5.153 6.381 -21.276 1.00 76.62 97 THR A C 1
ATOM 736 O O . THR A 1 97 ? 4.165 5.705 -21.563 1.00 76.62 97 THR A O 1
ATOM 739 N N . ASP A 1 98 ? 6.300 5.819 -20.917 1.00 84.44 98 ASP A N 1
ATOM 740 C CA . ASP A 1 98 ? 6.532 4.384 -20.859 1.00 84.44 98 ASP A CA 1
ATOM 741 C C . ASP A 1 98 ? 7.331 3.992 -19.616 1.00 84.44 98 ASP A C 1
ATOM 743 O O . ASP A 1 98 ? 7.941 4.810 -18.924 1.00 84.44 98 ASP A O 1
ATOM 747 N N . CYS A 1 99 ? 7.330 2.696 -19.351 1.00 85.44 99 CYS A N 1
ATOM 748 C CA . CYS A 1 99 ? 7.949 2.109 -18.181 1.00 85.44 99 CYS A CA 1
ATOM 749 C C . CYS A 1 99 ? 9.472 2.070 -18.227 1.00 85.44 99 CYS A C 1
ATOM 751 O O . CYS A 1 99 ? 10.086 1.831 -17.189 1.00 85.44 99 CYS A O 1
ATOM 753 N N . GLY A 1 100 ? 10.094 2.252 -19.392 1.00 86.75 100 GLY A N 1
ATOM 754 C CA . GLY A 1 100 ? 11.551 2.286 -19.533 1.00 86.75 100 GLY A CA 1
ATOM 755 C C . GLY A 1 100 ? 12.170 3.541 -18.942 1.00 86.75 100 GLY A C 1
ATOM 756 O O . GLY A 1 100 ? 13.343 3.537 -18.581 1.00 86.75 100 GLY A O 1
ATOM 757 N N . HIS A 1 101 ? 11.362 4.577 -18.779 1.00 83.75 101 HIS A N 1
ATOM 758 C CA . HIS A 1 101 ? 11.788 5.867 -18.272 1.00 83.75 101 HIS A CA 1
ATOM 759 C C . HIS A 1 101 ? 11.358 6.146 -16.821 1.00 83.75 101 HIS A C 1
ATOM 761 O O . HIS A 1 101 ? 11.569 7.248 -16.308 1.00 83.75 101 HIS A O 1
ATOM 767 N N . ASP A 1 102 ? 10.742 5.164 -16.165 1.00 84.81 102 ASP A N 1
ATOM 768 C CA . ASP A 1 102 ? 10.357 5.249 -14.761 1.00 84.81 102 ASP A CA 1
ATOM 769 C C . ASP A 1 102 ? 11.592 5.091 -13.844 1.00 84.81 102 ASP A C 1
ATOM 771 O O . ASP A 1 102 ? 12.584 4.446 -14.197 1.00 84.81 102 ASP A O 1
ATOM 775 N N . ASN A 1 103 ? 11.560 5.680 -12.647 1.00 87.12 103 ASN A N 1
ATOM 776 C CA . ASN A 1 103 ? 12.692 5.650 -11.722 1.00 87.12 103 ASN A CA 1
ATOM 777 C C . ASN A 1 103 ? 12.616 4.410 -10.824 1.00 87.12 103 ASN A C 1
ATOM 779 O O . ASN A 1 103 ? 11.835 4.361 -9.877 1.00 87.12 103 ASN A O 1
ATOM 783 N N . TYR A 1 104 ? 13.437 3.399 -11.101 1.00 89.62 104 TYR A N 1
ATOM 784 C CA . TYR A 1 104 ? 13.481 2.150 -10.326 1.00 89.62 104 TYR A CA 1
ATOM 785 C C . TYR A 1 104 ? 14.506 2.150 -9.188 1.00 89.62 104 TYR A C 1
ATOM 787 O O . TYR A 1 104 ? 14.721 1.106 -8.573 1.00 89.62 104 TYR A O 1
ATOM 795 N N . SER A 1 105 ? 15.154 3.283 -8.897 1.00 91.25 105 SER A N 1
ATOM 796 C CA . SER A 1 105 ? 16.068 3.372 -7.756 1.00 91.25 105 SER A CA 1
ATOM 797 C C . SER A 1 105 ? 15.333 3.090 -6.445 1.00 91.25 105 SER A C 1
ATOM 799 O O . SER A 1 105 ? 14.178 3.474 -6.268 1.00 91.25 105 SER A O 1
ATOM 801 N N . VAL A 1 106 ? 16.025 2.462 -5.495 1.00 90.75 106 VAL A N 1
ATOM 802 C CA . VAL A 1 106 ? 15.455 2.121 -4.182 1.00 90.75 106 VAL A CA 1
ATOM 803 C C . VAL A 1 106 ? 14.864 3.353 -3.486 1.00 90.75 106 VAL A C 1
ATOM 805 O O . VAL A 1 106 ? 13.770 3.279 -2.940 1.00 90.75 106 VAL A O 1
ATOM 808 N N . ALA A 1 107 ? 15.539 4.504 -3.568 1.00 88.88 107 ALA A N 1
ATOM 809 C CA . ALA A 1 107 ? 15.070 5.754 -2.968 1.00 88.88 107 ALA A CA 1
ATOM 810 C C . ALA A 1 107 ? 13.757 6.274 -3.584 1.00 88.88 107 ALA A C 1
ATOM 812 O O . ALA A 1 107 ? 12.948 6.869 -2.880 1.00 88.88 107 ALA A O 1
ATOM 813 N N . ALA A 1 108 ? 13.527 6.037 -4.880 1.00 86.50 108 ALA A N 1
ATOM 814 C CA . ALA A 1 108 ? 12.272 6.383 -5.548 1.00 86.50 108 ALA A CA 1
ATOM 815 C C . ALA A 1 108 ? 11.165 5.336 -5.324 1.00 86.50 108 ALA A C 1
ATOM 817 O O . ALA A 1 108 ? 9.993 5.609 -5.578 1.00 86.50 108 ALA A O 1
ATOM 818 N N . ARG A 1 109 ? 11.525 4.139 -4.846 1.00 87.62 109 ARG A N 1
ATOM 819 C CA . ARG A 1 109 ? 10.651 2.965 -4.702 1.00 87.62 109 ARG A CA 1
ATOM 820 C C . ARG A 1 109 ? 10.435 2.568 -3.250 1.00 87.62 109 ARG A C 1
ATOM 822 O O . ARG A 1 109 ? 10.441 1.391 -2.886 1.00 87.62 109 ARG A O 1
ATOM 829 N N . LEU A 1 110 ? 10.219 3.590 -2.435 1.00 86.00 110 LEU A N 1
ATOM 830 C CA . LEU A 1 110 ? 10.086 3.494 -0.992 1.00 86.00 110 LEU A CA 1
ATOM 831 C C . LEU A 1 110 ? 8.794 4.210 -0.565 1.00 86.00 110 LEU A C 1
ATOM 833 O O . LEU A 1 110 ? 8.822 5.390 -0.210 1.00 86.00 110 LEU A O 1
ATOM 837 N N . PRO A 1 111 ? 7.624 3.549 -0.674 1.00 86.44 111 PRO A N 1
ATOM 838 C CA . PRO A 1 111 ? 6.368 4.126 -0.223 1.00 86.44 111 PRO A CA 1
ATOM 839 C C . PRO A 1 111 ? 6.402 4.437 1.271 1.00 86.44 111 PRO A C 1
ATOM 841 O O . PRO A 1 111 ? 6.654 3.570 2.111 1.00 86.44 111 PRO 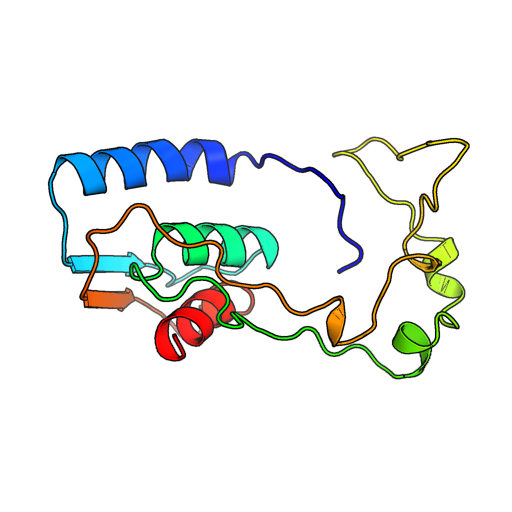A O 1
ATOM 844 N N . LEU A 1 112 ? 6.130 5.699 1.582 1.00 86.81 112 LEU A N 1
ATOM 845 C CA . LEU A 1 112 ? 6.052 6.196 2.945 1.00 86.81 112 LEU A CA 1
ATOM 846 C C . LEU A 1 112 ? 4.608 6.209 3.427 1.00 86.81 112 LEU A C 1
ATOM 848 O O . LEU A 1 112 ? 3.681 6.530 2.674 1.00 86.81 112 LEU A O 1
ATOM 852 N N . VAL A 1 113 ? 4.440 5.921 4.713 1.00 85.94 113 VAL A N 1
ATOM 853 C CA . VAL A 1 113 ? 3.204 6.196 5.435 1.00 85.94 113 VAL A CA 1
ATOM 854 C C . VAL A 1 113 ? 2.932 7.695 5.364 1.00 85.94 113 VAL A C 1
ATOM 856 O O . VAL A 1 113 ? 3.777 8.511 5.726 1.00 85.94 113 VAL A O 1
ATOM 859 N N . LYS A 1 114 ? 1.752 8.074 4.876 1.00 79.12 114 LYS A N 1
ATOM 860 C CA . LYS A 1 114 ? 1.328 9.475 4.752 1.00 79.12 114 LYS A CA 1
ATOM 861 C C . LYS A 1 114 ? 0.689 9.993 6.049 1.00 79.12 114 LYS A C 1
ATOM 863 O O . LYS A 1 114 ? 0.702 11.198 6.283 1.00 79.12 114 LYS A O 1
ATOM 868 N N . GLY A 1 115 ? 0.253 9.087 6.928 1.00 65.44 115 GLY A N 1
ATOM 869 C CA . GLY A 1 115 ? -0.440 9.368 8.191 1.00 65.44 115 GLY A CA 1
ATOM 870 C C . GLY A 1 115 ? -1.951 9.127 8.082 1.00 65.44 115 GLY A C 1
ATOM 871 O O . GLY A 1 115 ? -2.506 9.244 6.991 1.00 65.44 115 GLY A O 1
ATOM 872 N N . SER A 1 116 ? -2.595 8.777 9.201 1.00 65.31 116 SER A N 1
ATOM 873 C CA . SER A 1 116 ? -4.016 8.388 9.273 1.00 65.31 116 SER A CA 1
ATOM 874 C C . SER A 1 116 ? -4.927 9.460 9.878 1.00 65.31 116 SER A C 1
ATOM 876 O O . SER A 1 116 ? -4.489 10.347 10.618 1.00 65.31 116 SER A O 1
ATOM 878 N N . LEU A 1 117 ? -6.224 9.309 9.595 1.00 60.25 117 LEU A N 1
ATOM 879 C CA . LEU A 1 117 ? -7.336 9.773 10.421 1.00 60.25 117 LEU A CA 1
ATOM 880 C C . LEU A 1 117 ? -7.360 8.915 11.704 1.00 60.25 117 LEU A C 1
ATOM 882 O O . LEU A 1 117 ? -7.909 7.820 11.722 1.00 60.25 117 LEU A O 1
ATOM 886 N N . GLY A 1 118 ? -6.676 9.380 12.753 1.00 65.81 118 GLY A N 1
ATOM 887 C CA . GLY A 1 118 ? -6.368 8.585 13.948 1.00 65.81 118 GLY A CA 1
ATOM 888 C C . GLY A 1 118 ? -7.569 7.960 14.681 1.00 65.81 118 GLY A C 1
ATOM 889 O O . GLY A 1 118 ? -8.703 8.423 14.574 1.00 65.81 118 GLY A O 1
ATOM 890 N N . GLY A 1 119 ? -7.284 6.920 15.475 1.00 75.75 119 GLY A N 1
ATOM 891 C CA . GLY A 1 119 ? -8.237 6.290 16.400 1.00 75.75 119 GLY A CA 1
ATOM 892 C C . GLY A 1 119 ? -7.944 4.816 16.690 1.00 75.75 119 GLY A C 1
ATOM 893 O O . GLY A 1 119 ? -8.141 4.363 17.814 1.00 75.75 119 GLY A O 1
ATOM 894 N N . ILE A 1 120 ? -7.405 4.088 15.707 1.00 87.00 120 ILE A N 1
ATOM 895 C CA . ILE A 1 120 ? -7.169 2.642 15.795 1.00 87.00 120 ILE A CA 1
ATOM 896 C C . ILE A 1 120 ? -5.834 2.355 16.489 1.00 87.00 120 ILE A C 1
ATOM 898 O O . ILE A 1 120 ? -4.783 2.810 16.042 1.00 87.00 120 ILE A O 1
ATOM 902 N N . ASN A 1 121 ? -5.890 1.574 17.569 1.00 84.75 121 ASN A N 1
ATOM 903 C CA . ASN A 1 121 ? -4.733 1.200 18.388 1.00 84.75 121 ASN A CA 1
ATOM 904 C C . ASN A 1 121 ? -4.450 -0.304 18.340 1.00 84.75 121 ASN A C 1
ATOM 906 O O . ASN A 1 121 ? -3.302 -0.716 18.478 1.00 84.75 121 ASN A O 1
ATOM 910 N N . ASN A 1 122 ? -5.489 -1.119 18.135 1.00 89.25 122 ASN A N 1
ATOM 911 C CA . ASN A 1 122 ? -5.377 -2.571 18.093 1.00 89.25 122 ASN A CA 1
ATOM 912 C C . ASN A 1 122 ? -5.918 -3.094 16.767 1.00 89.25 122 ASN A C 1
ATOM 914 O O . ASN A 1 122 ? -7.002 -2.705 16.325 1.00 89.25 122 ASN A O 1
ATOM 918 N N . ILE A 1 123 ? -5.176 -4.005 16.142 1.00 91.81 123 ILE A N 1
ATOM 919 C CA . ILE A 1 123 ? -5.541 -4.581 14.849 1.00 91.81 123 ILE A CA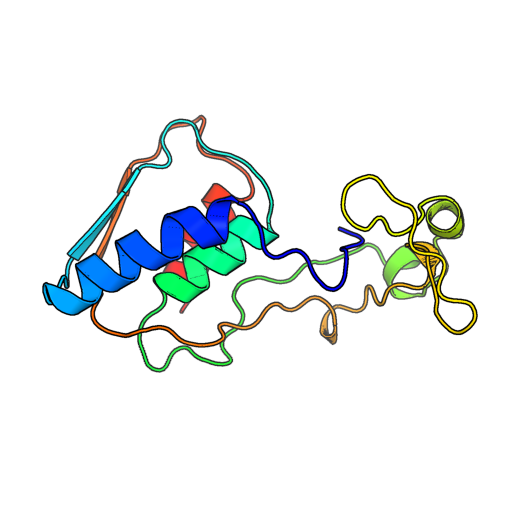 1
ATOM 920 C C . ILE A 1 123 ? -5.428 -6.100 14.939 1.00 91.81 123 ILE A C 1
ATOM 922 O O . ILE A 1 123 ? -4.406 -6.636 15.366 1.00 91.81 123 ILE A O 1
ATOM 926 N N . VAL A 1 124 ? -6.474 -6.801 14.508 1.00 95.00 124 VAL A N 1
ATOM 927 C CA . VAL A 1 124 ? -6.501 -8.260 14.385 1.00 95.00 124 VAL A CA 1
ATOM 928 C C . VAL A 1 124 ? -6.724 -8.623 12.925 1.00 95.00 124 VAL A C 1
ATOM 930 O O . VAL A 1 124 ? -7.707 -8.212 12.313 1.00 95.00 124 VAL A O 1
ATOM 933 N N . PHE A 1 125 ? -5.835 -9.441 12.369 1.00 95.19 125 PHE A N 1
ATOM 934 C CA . PHE A 1 125 ? -5.988 -9.966 11.016 1.00 95.19 125 PHE A CA 1
ATOM 935 C C . PHE A 1 125 ? -6.571 -11.374 11.040 1.00 95.19 125 PHE A C 1
ATOM 937 O O . PHE A 1 125 ? -6.070 -12.254 11.741 1.00 95.19 125 PHE A O 1
ATOM 944 N N . ILE A 1 126 ? -7.592 -11.609 10.217 1.00 96.19 126 ILE A N 1
ATOM 945 C CA . ILE A 1 126 ? -8.054 -12.959 9.900 1.00 96.19 126 ILE A CA 1
ATOM 946 C C . ILE A 1 126 ? -7.445 -13.356 8.558 1.00 96.19 126 ILE A C 1
ATOM 948 O O . ILE A 1 126 ? -7.719 -12.737 7.531 1.00 96.19 126 ILE A O 1
ATOM 952 N N . VAL A 1 127 ? -6.621 -14.401 8.561 1.00 95.50 127 VAL A N 1
ATOM 953 C CA . VAL A 1 127 ? -5.875 -14.860 7.381 1.00 95.50 127 VAL A CA 1
ATOM 954 C C . VAL A 1 127 ? -6.035 -16.362 7.175 1.00 95.50 127 VAL A C 1
ATOM 956 O O . VAL A 1 127 ? -6.383 -17.100 8.098 1.00 95.50 127 VAL A O 1
ATOM 959 N N . THR A 1 128 ? -5.779 -16.832 5.957 1.00 94.38 128 THR A N 1
ATOM 960 C CA . THR A 1 128 ? -5.596 -18.264 5.671 1.00 94.38 128 THR A CA 1
ATOM 961 C C . THR A 1 128 ? -4.300 -18.485 4.899 1.00 94.38 128 THR A C 1
ATOM 963 O O . THR A 1 128 ? -3.591 -17.538 4.574 1.00 94.38 128 THR A O 1
ATOM 966 N N . ARG A 1 129 ? -4.013 -19.740 4.525 1.00 90.75 129 ARG A N 1
ATOM 967 C CA . ARG A 1 129 ? -2.925 -20.060 3.584 1.00 90.75 129 ARG A CA 1
ATOM 968 C C . ARG A 1 129 ? -3.096 -19.407 2.204 1.00 90.75 129 ARG A C 1
ATOM 970 O O . ARG A 1 129 ? -2.138 -19.382 1.446 1.00 90.75 129 ARG A O 1
ATOM 977 N N . ASN A 1 130 ? -4.296 -18.922 1.879 1.00 90.00 130 ASN A N 1
ATOM 978 C CA . ASN A 1 130 ? -4.593 -18.261 0.609 1.00 90.00 130 ASN A CA 1
ATOM 979 C C . ASN A 1 130 ? -4.472 -16.729 0.691 1.00 90.00 130 ASN A C 1
ATOM 981 O O . ASN A 1 130 ? -4.671 -16.061 -0.320 1.00 90.00 130 ASN A O 1
ATOM 985 N N . THR A 1 131 ? -4.177 -16.162 1.866 1.00 92.69 131 THR A N 1
ATOM 986 C CA . THR A 1 131 ? -3.842 -14.740 2.006 1.00 92.69 131 THR A CA 1
ATOM 987 C C . THR A 1 131 ? -2.435 -14.515 1.456 1.00 92.69 131 THR A C 1
ATOM 989 O O . THR A 1 131 ? -1.498 -15.132 1.953 1.00 92.69 131 THR A O 1
ATOM 992 N N . ALA A 1 132 ? -2.281 -13.670 0.432 1.00 90.88 132 ALA A N 1
ATOM 993 C CA . ALA A 1 132 ? -1.004 -13.543 -0.274 1.00 90.88 132 ALA A CA 1
ATOM 994 C C . ALA A 1 132 ? -0.751 -12.145 -0.866 1.00 90.88 132 ALA A C 1
ATOM 996 O O . ALA A 1 132 ? -1.675 -11.362 -1.115 1.00 90.88 132 ALA A O 1
ATOM 997 N N . SER A 1 133 ? 0.513 -11.866 -1.190 1.00 91.31 133 SER A N 1
ATOM 998 C CA . SER A 1 133 ? 0.952 -10.711 -1.982 1.00 91.31 133 SER A CA 1
ATOM 999 C C . SER A 1 133 ? 0.580 -9.374 -1.325 1.00 91.31 133 SER A C 1
ATOM 1001 O O . SER A 1 133 ? 1.020 -9.095 -0.215 1.00 91.31 133 SER A O 1
ATOM 1003 N N . ALA A 1 134 ? -0.226 -8.527 -1.971 1.00 89.25 134 ALA A N 1
ATOM 1004 C CA . ALA A 1 134 ? -0.615 -7.224 -1.433 1.00 89.25 134 ALA A CA 1
ATOM 1005 C C . ALA A 1 134 ? -1.252 -7.304 -0.030 1.00 89.25 134 ALA A C 1
ATOM 1007 O O . ALA A 1 134 ? -1.056 -6.401 0.776 1.00 89.25 134 ALA A O 1
ATOM 1008 N N . SER A 1 135 ? -1.940 -8.400 0.306 1.00 92.25 135 SER A N 1
ATOM 1009 C CA . SER A 1 135 ? -2.450 -8.609 1.669 1.00 92.25 135 SER A CA 1
ATOM 1010 C C . SER A 1 135 ? -1.330 -8.803 2.697 1.00 92.25 135 SER A C 1
ATOM 1012 O O . SER A 1 135 ? -1.403 -8.260 3.796 1.00 92.25 135 SER A O 1
ATOM 1014 N N . GLU A 1 136 ? -0.266 -9.523 2.338 1.00 92.25 136 GLU A N 1
ATOM 1015 C CA . GLU A 1 136 ? 0.912 -9.693 3.198 1.00 92.25 136 GLU A CA 1
ATOM 1016 C C . GLU A 1 136 ? 1.682 -8.377 3.358 1.00 92.25 136 GLU A C 1
ATOM 1018 O O . GLU A 1 136 ? 2.238 -8.129 4.425 1.00 92.25 136 GLU A O 1
ATOM 1023 N N . ILE A 1 137 ? 1.652 -7.496 2.347 1.00 92.31 137 ILE A N 1
ATOM 1024 C CA . ILE A 1 137 ? 2.191 -6.133 2.466 1.00 92.31 137 ILE A CA 1
ATOM 1025 C C . ILE A 1 137 ? 1.447 -5.357 3.555 1.00 92.31 137 ILE A C 1
ATOM 1027 O O . ILE A 1 137 ? 2.106 -4.796 4.419 1.00 92.31 137 ILE A O 1
ATOM 1031 N N . VAL A 1 138 ? 0.107 -5.354 3.565 1.00 93.00 138 VAL A N 1
ATOM 1032 C CA . VAL A 1 138 ? -0.672 -4.647 4.606 1.00 93.00 138 VAL A CA 1
ATOM 1033 C C . VAL A 1 138 ? -0.292 -5.142 6.001 1.00 93.00 138 VAL A C 1
ATOM 1035 O O . VAL A 1 138 ? 0.017 -4.337 6.877 1.00 93.00 138 VAL A O 1
ATOM 1038 N N . ILE A 1 139 ? -0.266 -6.465 6.184 1.00 93.88 139 ILE A N 1
ATOM 1039 C CA . ILE A 1 139 ? 0.069 -7.096 7.466 1.00 93.88 139 ILE A CA 1
ATOM 1040 C C . ILE A 1 139 ? 1.488 -6.712 7.900 1.00 93.88 139 ILE A C 1
ATOM 1042 O O . ILE A 1 139 ? 1.695 -6.286 9.033 1.00 93.88 139 ILE A O 1
ATOM 1046 N N . ASN A 1 140 ? 2.467 -6.839 7.002 1.00 92.00 140 ASN A N 1
ATOM 1047 C CA . ASN A 1 140 ? 3.863 -6.580 7.334 1.00 92.00 140 ASN A CA 1
ATOM 1048 C C . ASN A 1 140 ? 4.126 -5.089 7.583 1.00 92.00 140 ASN A C 1
ATOM 1050 O O . ASN A 1 140 ? 4.804 -4.743 8.544 1.00 92.00 140 ASN A O 1
ATOM 1054 N N . SER A 1 141 ? 3.557 -4.202 6.762 1.00 91.50 141 SER A N 1
ATOM 1055 C CA . SER A 1 141 ? 3.708 -2.757 6.929 1.00 91.50 141 SER A CA 1
ATOM 1056 C C . SER A 1 141 ? 3.133 -2.276 8.258 1.00 91.50 141 SER A C 1
ATOM 1058 O O . SER A 1 141 ? 3.788 -1.487 8.921 1.00 91.50 141 SER A O 1
ATOM 1060 N N . LEU A 1 142 ? 1.960 -2.766 8.674 1.00 90.50 142 LEU A N 1
ATOM 1061 C CA . LEU A 1 142 ? 1.329 -2.370 9.942 1.00 90.50 142 LEU A CA 1
ATOM 1062 C C . LEU A 1 142 ? 1.978 -3.004 11.179 1.00 90.50 142 LEU A C 1
ATOM 1064 O O . LEU A 1 142 ? 1.776 -2.515 12.281 1.00 90.50 142 LEU A O 1
ATOM 1068 N N . ASN A 1 143 ? 2.748 -4.081 11.013 1.00 88.50 143 ASN A N 1
ATOM 1069 C CA . ASN A 1 143 ? 3.506 -4.695 12.104 1.00 88.50 143 ASN A CA 1
ATOM 1070 C C . ASN A 1 143 ? 4.855 -3.998 12.367 1.00 88.50 143 ASN A C 1
ATOM 1072 O O . ASN A 1 143 ? 5.442 -4.174 13.432 1.00 88.50 143 ASN A O 1
ATOM 1076 N N . LEU A 1 144 ? 5.384 -3.271 11.378 1.00 76.94 144 LEU A N 1
ATOM 1077 C CA . LEU A 1 144 ? 6.707 -2.640 11.440 1.00 76.94 144 LEU A CA 1
ATOM 1078 C C . LEU A 1 144 ? 6.671 -1.169 11.866 1.00 76.94 144 LEU A C 1
ATOM 1080 O O . LEU A 1 144 ? 7.730 -0.632 12.194 1.00 76.94 144 LEU A O 1
ATOM 1084 N N . ILE A 1 145 ? 5.501 -0.527 11.818 1.00 74.94 145 ILE A N 1
ATOM 1085 C CA . ILE A 1 145 ? 5.315 0.905 12.097 1.00 74.94 145 ILE A CA 1
ATOM 1086 C C . ILE A 1 145 ? 4.603 1.146 13.418 1.00 74.94 145 ILE A C 1
ATOM 1088 O O . ILE A 1 145 ? 4.914 2.204 14.010 1.00 74.94 145 ILE A O 1
#